Protein AF-A0A2H9LLS1-F1 (afdb_monomer_lite)

Radius of gyration: 16.43 Å; chains: 1; bounding box: 38×46×46 Å

Secondary structure (DSSP, 8-state):
--HHHHHHHS-GGG-B---TTT--B--S-EEE-TT--EEEHHHHHHHHH-EEEETTT--EEETTT-EEEEEEEEETTEEEEEEEEE-TTT----EEEEP---------

Foldseek 3Di:
DDPVVVPVPADQVRQAAPLQVGRHTDPDQWDADPVRHIHRPVSVVVQQQWWKAAPPPRDIDTNNLWDWDFDFDDDPHDTDTHIQTADNPPRHSRMDTDHPPPPPPPPD

Structure (mmCIF, N/CA/C/O backbone):
data_AF-A0A2H9LLS1-F1
#
_entry.id   AF-A0A2H9LLS1-F1
#
loop_
_atom_site.group_PDB
_atom_site.id
_atom_site.type_symbol
_atom_site.label_atom_id
_atom_site.label_alt_id
_atom_site.label_comp_id
_atom_site.label_asym_id
_atom_site.label_entity_id
_atom_site.label_seq_id
_atom_site.pdbx_PDB_ins_code
_atom_site.Cartn_x
_atom_site.Cartn_y
_atom_site.Cartn_z
_atom_site.occupancy
_atom_site.B_iso_or_equiv
_atom_site.auth_seq_id
_atom_site.auth_comp_id
_atom_site.auth_asym_id
_atom_site.auth_atom_id
_atom_site.pdbx_PDB_model_num
ATOM 1 N N . MET A 1 1 ? 7.527 -18.641 -7.059 1.00 55.28 1 MET A N 1
ATOM 2 C CA . MET A 1 1 ? 7.901 -18.198 -8.429 1.00 55.28 1 MET A CA 1
ATOM 3 C C . MET A 1 1 ? 9.289 -17.574 -8.383 1.00 55.28 1 MET A C 1
ATOM 5 O O . MET A 1 1 ? 9.564 -16.871 -7.424 1.00 55.28 1 MET A O 1
ATOM 9 N N . SER A 1 2 ? 10.166 -17.810 -9.367 1.00 69.31 2 SER A N 1
ATOM 10 C CA . SER A 1 2 ? 11.495 -17.174 -9.384 1.00 69.31 2 SER A CA 1
ATOM 11 C C . SER A 1 2 ? 11.415 -15.711 -9.842 1.00 69.31 2 SER A C 1
ATOM 13 O O . SER A 1 2 ? 10.659 -15.391 -10.761 1.00 69.31 2 SER A O 1
ATOM 15 N N . LEU A 1 3 ? 12.241 -14.835 -9.252 1.00 61.75 3 LEU A N 1
ATOM 16 C CA . LEU A 1 3 ? 12.385 -13.419 -9.641 1.00 61.75 3 LEU A CA 1
ATOM 17 C C . LEU A 1 3 ? 12.549 -13.254 -11.161 1.00 61.75 3 LEU A C 1
ATOM 19 O O . LEU A 1 3 ? 11.924 -12.391 -11.770 1.00 61.75 3 LEU A O 1
ATOM 23 N N . ARG A 1 4 ? 13.327 -14.141 -11.796 1.00 60.47 4 ARG A N 1
ATOM 24 C CA . ARG A 1 4 ? 13.595 -14.133 -13.244 1.00 60.47 4 ARG A CA 1
ATOM 25 C C . ARG A 1 4 ? 12.333 -14.308 -14.098 1.00 60.47 4 ARG A C 1
ATOM 27 O O . ARG A 1 4 ? 12.201 -13.622 -15.105 1.00 60.47 4 ARG A O 1
ATOM 34 N N . ARG A 1 5 ? 11.389 -15.170 -13.691 1.00 64.81 5 ARG A N 1
ATOM 35 C CA . ARG A 1 5 ? 10.096 -15.325 -14.391 1.00 64.81 5 ARG A CA 1
ATOM 36 C C . ARG A 1 5 ? 9.226 -14.078 -14.254 1.00 64.81 5 ARG A C 1
ATOM 38 O O . ARG A 1 5 ? 8.584 -13.680 -15.217 1.00 64.81 5 ARG A O 1
ATOM 45 N N . LEU A 1 6 ? 9.273 -13.430 -13.094 1.00 64.88 6 LEU A N 1
ATOM 46 C CA . LEU A 1 6 ? 8.497 -12.228 -12.783 1.00 64.88 6 LEU A CA 1
ATOM 47 C C . LEU A 1 6 ? 8.908 -11.029 -13.661 1.00 64.88 6 LEU A C 1
ATOM 49 O O . LEU A 1 6 ? 8.060 -10.281 -14.149 1.00 64.88 6 LEU A O 1
ATOM 53 N N . TYR A 1 7 ? 10.210 -10.903 -13.943 1.00 66.62 7 TYR A N 1
ATOM 54 C CA . TYR A 1 7 ? 10.741 -9.948 -14.923 1.00 66.62 7 TYR A CA 1
ATOM 55 C C . TYR A 1 7 ? 10.393 -10.286 -16.377 1.00 66.62 7 TYR A C 1
ATOM 57 O O . TYR A 1 7 ? 10.430 -9.394 -17.218 1.00 66.62 7 TYR A O 1
ATOM 65 N N . GLY A 1 8 ? 10.090 -11.541 -16.699 1.00 63.88 8 GLY A N 1
ATOM 66 C CA . GLY A 1 8 ? 9.641 -11.921 -18.039 1.00 63.88 8 GLY A CA 1
ATOM 67 C C . GLY A 1 8 ? 8.152 -11.650 -18.263 1.00 63.88 8 GLY A C 1
ATOM 68 O O . GLY A 1 8 ? 7.755 -11.322 -19.373 1.00 63.88 8 GLY A O 1
ATOM 69 N N . SER A 1 9 ? 7.332 -11.757 -17.213 1.00 73.69 9 SER A N 1
ATOM 70 C CA . SER A 1 9 ? 5.868 -11.774 -17.333 1.00 73.69 9 SER A CA 1
ATOM 71 C C . SER A 1 9 ? 5.186 -10.404 -17.294 1.00 73.69 9 SER A C 1
ATOM 73 O O . SER A 1 9 ? 4.054 -10.284 -17.747 1.00 73.69 9 SER A O 1
ATOM 75 N N . ILE A 1 10 ? 5.820 -9.375 -16.724 1.00 74.69 10 ILE A N 1
ATOM 76 C CA . ILE A 1 10 ? 5.238 -8.023 -16.626 1.00 74.69 10 ILE A CA 1
ATOM 77 C C . ILE A 1 10 ? 6.105 -7.068 -17.435 1.00 74.69 10 ILE A C 1
ATOM 79 O O . ILE A 1 10 ? 7.301 -6.982 -17.170 1.00 74.69 10 ILE A O 1
ATOM 83 N N . SER A 1 11 ? 5.544 -6.328 -18.388 1.00 76.00 11 SER A N 1
ATOM 84 C CA . SER A 1 11 ? 6.290 -5.339 -19.175 1.00 76.00 11 SER A CA 1
ATOM 85 C C . SER A 1 11 ? 6.758 -4.161 -18.301 1.00 76.00 11 SER A C 1
ATOM 87 O O . SER A 1 11 ? 6.148 -3.860 -17.278 1.00 76.00 11 SER A O 1
ATOM 89 N N . LYS A 1 12 ? 7.893 -3.526 -18.633 1.00 73.00 12 LYS A N 1
ATOM 90 C CA . LYS A 1 12 ? 8.540 -2.511 -17.765 1.00 73.00 12 LYS A CA 1
ATOM 91 C C . LYS A 1 12 ? 7.628 -1.317 -17.451 1.00 73.00 12 LYS A C 1
ATOM 93 O O . LYS A 1 12 ? 7.636 -0.833 -16.325 1.00 73.00 12 LYS A O 1
ATOM 98 N N . ASP A 1 13 ? 6.842 -0.893 -18.430 1.00 74.38 13 ASP A N 1
ATOM 99 C CA . ASP A 1 13 ? 5.811 0.149 -18.369 1.00 74.38 13 ASP A CA 1
ATOM 100 C C . ASP A 1 13 ? 4.693 -0.161 -17.362 1.00 74.38 13 ASP A C 1
ATOM 102 O O . ASP A 1 13 ? 4.122 0.752 -16.777 1.00 74.38 13 ASP A O 1
ATOM 106 N N . LYS A 1 14 ? 4.437 -1.444 -17.083 1.00 77.44 14 LYS A N 1
ATOM 107 C CA . LYS A 1 14 ? 3.407 -1.886 -16.130 1.00 77.44 14 LYS A CA 1
ATOM 108 C C . LYS A 1 14 ? 3.933 -2.107 -14.713 1.00 77.44 14 LYS A C 1
ATOM 110 O O . LYS A 1 14 ? 3.162 -2.407 -13.807 1.00 77.44 14 LYS A O 1
ATOM 115 N N . ARG A 1 15 ? 5.244 -1.978 -14.488 1.00 86.19 15 ARG A N 1
ATOM 116 C CA . ARG A 1 15 ? 5.857 -2.192 -13.169 1.00 86.19 15 ARG A CA 1
ATOM 117 C C . ARG A 1 15 ? 5.953 -0.885 -12.403 1.00 86.19 15 ARG A C 1
ATOM 119 O O . ARG A 1 15 ? 7.051 -0.393 -12.169 1.00 86.19 15 ARG A O 1
ATOM 126 N N . ILE A 1 16 ? 4.827 -0.308 -12.019 1.00 88.44 16 ILE A N 1
ATOM 127 C CA . ILE A 1 16 ? 4.825 0.886 -11.170 1.00 88.44 16 ILE A CA 1
ATOM 128 C C . ILE A 1 16 ? 4.780 0.453 -9.705 1.00 88.44 16 ILE A C 1
ATOM 130 O O . ILE A 1 16 ? 4.005 -0.425 -9.333 1.00 88.44 16 ILE A O 1
ATOM 134 N N . CYS A 1 17 ? 5.654 1.028 -8.878 1.00 89.81 17 CYS A N 1
ATOM 135 C CA . CYS A 1 17 ? 5.696 0.730 -7.452 1.00 89.81 17 CYS A CA 1
ATOM 136 C C . CYS A 1 17 ? 4.439 1.242 -6.756 1.00 89.81 17 CYS A C 1
ATOM 138 O O . CYS A 1 17 ? 4.214 2.446 -6.678 1.00 89.81 17 CYS A O 1
ATOM 140 N N . ASN A 1 18 ? 3.676 0.320 -6.178 1.00 89.12 18 ASN A N 1
ATOM 141 C CA . ASN A 1 18 ? 2.408 0.589 -5.522 1.00 89.12 18 ASN A CA 1
ATOM 142 C C . ASN A 1 18 ? 2.566 1.244 -4.137 1.00 89.12 18 ASN A C 1
ATOM 144 O O . ASN A 1 18 ? 1.585 1.580 -3.477 1.00 89.12 18 ASN A O 1
ATOM 148 N N . TYR A 1 19 ? 3.800 1.471 -3.678 1.00 90.19 19 TYR A N 1
ATOM 149 C CA . TYR A 1 19 ? 4.023 2.255 -2.472 1.00 90.19 19 TYR A CA 1
ATOM 150 C C . TYR A 1 19 ? 3.627 3.711 -2.717 1.00 90.19 19 TYR A C 1
ATOM 152 O O . TYR A 1 19 ? 4.200 4.385 -3.575 1.00 90.19 19 TYR A O 1
ATOM 160 N N . TYR A 1 20 ? 2.651 4.207 -1.957 1.00 83.56 20 TYR A N 1
ATOM 161 C CA . TYR A 1 20 ? 2.001 5.506 -2.173 1.00 83.56 20 TYR A CA 1
ATOM 162 C C . TYR A 1 20 ? 2.948 6.719 -2.167 1.00 83.56 20 TYR A C 1
ATOM 164 O O . TYR A 1 20 ? 2.622 7.753 -2.739 1.00 83.56 20 TYR A O 1
ATOM 172 N N . ARG A 1 21 ? 4.133 6.604 -1.550 1.00 85.19 21 ARG A N 1
ATOM 173 C CA . ARG A 1 21 ? 5.177 7.645 -1.596 1.00 85.19 21 ARG A CA 1
ATOM 174 C C . ARG A 1 21 ? 6.149 7.525 -2.764 1.00 85.19 21 ARG A C 1
ATOM 176 O O . ARG A 1 21 ? 6.856 8.485 -3.047 1.00 85.19 21 ARG A O 1
ATOM 183 N N . CYS A 1 22 ? 6.258 6.343 -3.368 1.00 88.75 22 CYS A N 1
ATOM 184 C CA . CYS A 1 22 ? 7.218 6.081 -4.433 1.00 88.75 22 CYS A CA 1
ATOM 185 C C . CYS A 1 22 ? 6.584 6.320 -5.802 1.00 88.75 22 CYS A C 1
ATOM 187 O O . CYS A 1 22 ? 6.982 7.261 -6.478 1.00 88.75 22 CYS A O 1
ATOM 189 N N . GLN A 1 23 ? 5.618 5.483 -6.207 1.00 86.62 23 GLN A N 1
ATOM 190 C CA . GLN A 1 23 ? 4.915 5.581 -7.499 1.00 86.62 23 GLN A CA 1
ATOM 191 C C . GLN A 1 23 ? 5.846 5.683 -8.729 1.00 86.62 23 GLN A C 1
ATOM 193 O O . GLN A 1 23 ? 5.477 6.227 -9.766 1.00 86.62 23 GLN A O 1
ATOM 198 N N . ARG A 1 24 ? 7.078 5.158 -8.633 1.00 87.75 24 ARG A N 1
ATOM 199 C CA . ARG A 1 24 ? 8.071 5.140 -9.725 1.00 87.75 24 ARG A CA 1
ATOM 200 C C . ARG A 1 24 ? 8.167 3.757 -10.380 1.00 87.75 24 ARG A C 1
ATOM 202 O O . ARG A 1 24 ? 7.883 2.757 -9.714 1.00 87.75 24 ARG A O 1
ATOM 209 N N . PRO A 1 25 ? 8.645 3.668 -11.635 1.00 89.38 25 PRO A N 1
ATOM 210 C CA . PRO A 1 25 ? 8.905 2.389 -12.290 1.00 89.38 25 PRO A CA 1
ATOM 211 C C . PRO A 1 25 ? 9.883 1.484 -11.516 1.00 89.38 25 PRO A C 1
ATOM 213 O O . PRO A 1 25 ? 10.875 1.940 -10.937 1.00 89.38 25 PRO A O 1
ATOM 216 N N . ILE A 1 26 ? 9.637 0.174 -11.540 1.00 88.81 26 ILE A N 1
ATOM 217 C CA . ILE A 1 26 ? 10.463 -0.867 -10.921 1.00 88.81 26 ILE A CA 1
ATOM 218 C C . ILE A 1 26 ? 11.344 -1.501 -11.993 1.00 88.81 26 ILE A C 1
ATOM 220 O O . ILE A 1 26 ? 10.914 -2.311 -12.818 1.00 88.81 26 ILE A O 1
ATOM 224 N N . LEU A 1 27 ? 12.623 -1.141 -11.951 1.00 85.56 27 LEU A N 1
ATOM 225 C CA . LEU A 1 27 ? 13.627 -1.654 -12.881 1.00 85.56 27 LEU A CA 1
ATOM 226 C C . LEU A 1 27 ? 14.271 -2.956 -12.384 1.00 85.56 27 LEU A C 1
ATOM 228 O O . LEU A 1 27 ? 14.702 -3.774 -13.194 1.00 85.56 27 LEU A O 1
ATOM 232 N N . ARG A 1 28 ? 14.334 -3.138 -11.059 1.00 82.69 28 ARG A N 1
ATOM 233 C CA . ARG A 1 28 ? 14.959 -4.271 -10.362 1.00 82.69 28 ARG A CA 1
ATOM 234 C C . ARG A 1 28 ? 14.400 -4.425 -8.942 1.00 82.69 28 ARG A C 1
ATOM 236 O O . ARG A 1 28 ? 13.720 -3.524 -8.460 1.00 82.69 28 ARG A O 1
ATOM 243 N N . ASN A 1 29 ? 14.764 -5.530 -8.292 1.00 85.19 29 ASN A N 1
ATOM 244 C CA . ASN A 1 29 ? 14.341 -6.003 -6.972 1.00 85.19 29 ASN A CA 1
ATOM 245 C C . ASN A 1 29 ? 12.848 -5.765 -6.698 1.00 85.19 29 ASN A C 1
ATOM 247 O O . ASN A 1 29 ? 12.486 -4.843 -5.970 1.00 85.19 29 ASN A O 1
ATOM 251 N N . ILE A 1 30 ? 12.005 -6.575 -7.344 1.00 87.19 30 ILE A N 1
ATOM 252 C CA . ILE A 1 30 ? 10.547 -6.496 -7.274 1.00 87.19 30 ILE A CA 1
ATOM 253 C C . ILE A 1 30 ? 9.993 -7.464 -6.230 1.00 87.19 30 ILE A C 1
ATOM 255 O O . ILE A 1 30 ? 10.352 -8.640 -6.237 1.00 87.19 30 ILE A O 1
ATOM 259 N N . ASP A 1 31 ? 9.081 -6.964 -5.407 1.00 91.25 31 ASP A N 1
ATOM 260 C CA . ASP A 1 31 ? 8.267 -7.759 -4.491 1.00 91.25 31 ASP A CA 1
ATOM 261 C C . ASP A 1 31 ? 6.786 -7.644 -4.842 1.00 91.25 31 ASP A C 1
ATOM 263 O O . ASP A 1 31 ? 6.358 -6.713 -5.536 1.00 91.25 31 ASP A O 1
ATOM 267 N N . ARG A 1 32 ? 6.016 -8.619 -4.358 1.00 90.06 32 ARG A N 1
ATOM 268 C CA . ARG A 1 32 ? 4.562 -8.682 -4.476 1.00 90.06 32 ARG A CA 1
ATOM 269 C C . ARG A 1 32 ? 3.941 -8.809 -3.102 1.00 90.06 32 ARG A C 1
ATOM 271 O O . ARG A 1 32 ? 4.429 -9.573 -2.273 1.00 90.06 32 ARG A O 1
ATOM 278 N N . ASP A 1 33 ? 2.844 -8.101 -2.899 1.00 89.88 33 ASP A N 1
ATOM 279 C CA . ASP A 1 33 ? 1.993 -8.334 -1.743 1.00 89.88 33 ASP A CA 1
ATOM 280 C C . ASP A 1 33 ? 0.968 -9.455 -2.006 1.00 89.88 33 ASP A C 1
ATOM 282 O O . ASP A 1 33 ? 0.948 -10.093 -3.061 1.00 89.88 33 ASP A O 1
ATOM 286 N N . LYS A 1 34 ? 0.068 -9.676 -1.042 1.00 87.69 34 LYS A N 1
ATOM 287 C CA . LYS A 1 34 ? -1.000 -10.686 -1.130 1.00 87.69 34 LYS A CA 1
ATOM 288 C C . LYS A 1 34 ? -2.034 -10.409 -2.236 1.00 87.69 34 LYS A C 1
ATOM 290 O O . LYS A 1 34 ? -2.787 -11.313 -2.582 1.00 87.69 34 LYS A O 1
ATOM 295 N N . LYS A 1 35 ? -2.100 -9.182 -2.768 1.00 86.88 35 LYS A N 1
ATOM 296 C CA . LYS A 1 35 ? -3.026 -8.748 -3.833 1.00 86.88 35 LYS A CA 1
ATOM 297 C C . LYS A 1 35 ? -2.323 -8.605 -5.191 1.00 86.88 35 LYS A C 1
ATOM 299 O O . LYS A 1 35 ? -2.849 -7.9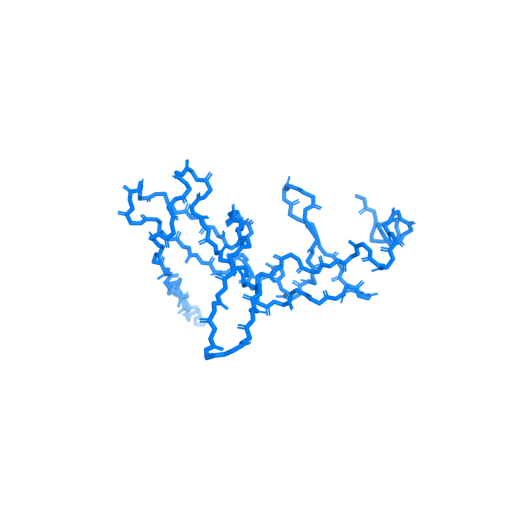47 -6.082 1.00 86.88 35 LYS A O 1
ATOM 304 N N . ASP A 1 36 ? -1.137 -9.197 -5.340 1.00 86.81 36 ASP A N 1
ATOM 305 C CA . ASP A 1 36 ? -0.298 -9.137 -6.544 1.00 86.81 36 ASP A CA 1
ATOM 306 C C . ASP A 1 36 ? 0.194 -7.725 -6.925 1.00 86.81 36 ASP A C 1
ATOM 308 O O . ASP A 1 36 ? 0.677 -7.496 -8.036 1.00 86.81 36 ASP A O 1
ATOM 312 N N . ARG A 1 37 ? 0.117 -6.761 -5.998 1.00 88.31 37 ARG A N 1
ATOM 313 C CA . ARG A 1 37 ? 0.596 -5.390 -6.212 1.00 88.31 37 ARG A CA 1
ATOM 314 C C . ARG A 1 37 ? 2.113 -5.363 -6.116 1.00 88.31 37 ARG A C 1
ATOM 316 O O . ARG A 1 37 ? 2.708 -6.041 -5.281 1.00 88.31 37 ARG A O 1
ATOM 323 N N . LEU A 1 38 ? 2.737 -4.577 -6.987 1.00 90.94 38 LEU A N 1
ATOM 324 C CA . LEU A 1 38 ? 4.184 -4.590 -7.188 1.00 90.94 38 LEU A CA 1
ATOM 325 C C . LEU A 1 38 ? 4.871 -3.497 -6.379 1.00 90.94 38 LEU A C 1
ATOM 327 O O . LEU A 1 38 ? 4.412 -2.359 -6.341 1.00 90.94 38 LEU A O 1
ATOM 331 N N . TYR A 1 39 ? 6.022 -3.817 -5.799 1.00 91.56 39 TYR A N 1
ATOM 332 C CA . TYR A 1 39 ? 6.803 -2.891 -4.985 1.00 91.56 39 TYR A CA 1
ATOM 333 C C . TYR A 1 39 ? 8.288 -2.995 -5.331 1.00 91.56 39 TYR A C 1
ATOM 335 O O . TYR A 1 39 ? 8.783 -4.071 -5.669 1.00 91.56 39 TYR A O 1
ATOM 343 N N . HIS A 1 40 ? 9.036 -1.893 -5.209 1.00 92.81 40 HIS A N 1
ATOM 344 C CA . HIS A 1 40 ? 10.481 -2.024 -4.988 1.00 92.81 40 HIS A CA 1
ATOM 345 C C . HIS A 1 40 ? 10.694 -2.722 -3.647 1.00 92.81 40 HIS A C 1
ATOM 347 O O . HIS A 1 40 ? 10.004 -2.385 -2.689 1.00 92.81 40 HIS A O 1
ATOM 353 N N . HIS A 1 41 ? 11.696 -3.588 -3.542 1.00 90.81 41 HIS A N 1
ATOM 354 C CA . HIS A 1 41 ? 11.967 -4.335 -2.312 1.00 90.81 41 HIS A CA 1
ATOM 355 C C . HIS A 1 41 ? 12.048 -3.452 -1.056 1.00 90.81 41 HIS A C 1
ATOM 357 O O . HIS A 1 41 ? 11.332 -3.660 -0.083 1.00 90.81 41 HIS A O 1
ATOM 363 N N . GLY A 1 42 ? 12.832 -2.369 -1.106 1.00 91.94 42 GLY A N 1
ATOM 364 C CA . GLY A 1 42 ? 12.916 -1.431 0.021 1.00 91.94 42 GLY A CA 1
ATOM 365 C C . GLY A 1 42 ? 11.599 -0.701 0.319 1.00 91.94 42 GLY A C 1
ATOM 366 O O . GLY A 1 42 ? 11.315 -0.386 1.469 1.00 91.94 42 GLY A O 1
ATOM 367 N N . CYS A 1 43 ? 10.767 -0.458 -0.699 1.00 93.88 43 CYS A N 1
ATOM 368 C CA . CYS A 1 43 ? 9.438 0.123 -0.507 1.00 93.88 43 CYS A CA 1
ATOM 369 C C . CYS A 1 43 ? 8.456 -0.882 0.100 1.00 93.88 43 CYS A C 1
ATOM 371 O O . CYS A 1 43 ? 7.589 -0.473 0.861 1.00 93.88 43 CYS A O 1
ATOM 373 N N . PHE A 1 44 ? 8.588 -2.170 -0.225 1.00 94.06 44 PHE A N 1
ATOM 374 C CA . PHE A 1 44 ? 7.788 -3.234 0.370 1.00 94.06 44 PHE A CA 1
ATOM 375 C C . PHE A 1 44 ? 8.076 -3.360 1.867 1.00 94.06 44 PHE A C 1
ATOM 377 O O . PHE A 1 44 ? 7.149 -3.311 2.667 1.00 94.06 44 PHE A O 1
ATOM 384 N N . MET A 1 45 ? 9.356 -3.393 2.252 1.00 93.62 45 MET A N 1
ATOM 385 C CA . MET A 1 45 ? 9.751 -3.431 3.666 1.00 93.62 45 MET A CA 1
ATOM 386 C C . MET A 1 45 ? 9.258 -2.197 4.428 1.00 93.62 45 MET A C 1
ATOM 388 O O . MET A 1 45 ? 8.587 -2.327 5.446 1.00 93.62 45 MET A O 1
ATOM 392 N N . ALA A 1 46 ? 9.468 -0.997 3.875 1.00 91.88 46 ALA A N 1
ATOM 393 C CA . ALA A 1 46 ? 8.947 0.229 4.479 1.00 91.88 46 ALA A CA 1
ATOM 394 C C . ALA A 1 46 ? 7.412 0.231 4.600 1.00 91.88 46 ALA A C 1
ATOM 396 O O . ALA A 1 46 ? 6.867 0.820 5.529 1.00 91.88 46 ALA A O 1
ATOM 397 N N . ALA A 1 47 ? 6.705 -0.402 3.660 1.00 91.12 47 ALA A N 1
ATOM 398 C CA . ALA A 1 47 ? 5.255 -0.503 3.703 1.00 91.12 47 ALA A CA 1
ATOM 399 C C . ALA A 1 47 ? 4.760 -1.454 4.808 1.00 91.12 47 ALA A C 1
ATOM 401 O O . ALA A 1 47 ? 3.757 -1.142 5.447 1.00 91.12 47 ALA A O 1
ATOM 402 N N . LEU A 1 48 ? 5.466 -2.560 5.062 1.00 91.44 48 LEU A N 1
ATOM 403 C CA . LEU A 1 48 ? 5.169 -3.490 6.160 1.00 91.44 48 LEU A CA 1
ATOM 404 C C . LEU A 1 48 ? 5.394 -2.847 7.542 1.00 91.44 48 LEU A C 1
ATOM 406 O O . LEU A 1 48 ? 4.613 -3.066 8.471 1.00 91.44 48 LEU A O 1
ATOM 410 N N . ASP A 1 49 ? 6.424 -2.007 7.664 1.00 91.44 49 ASP A N 1
ATOM 411 C CA . ASP A 1 49 ? 6.750 -1.307 8.914 1.00 91.44 49 ASP A CA 1
ATOM 412 C C . ASP A 1 49 ? 5.775 -0.155 9.233 1.00 91.44 49 ASP A C 1
ATOM 414 O O . ASP A 1 49 ? 5.621 0.264 10.386 1.00 91.44 49 ASP A O 1
ATOM 418 N N . GLU A 1 50 ? 5.100 0.394 8.219 1.00 91.00 50 GLU A N 1
ATOM 419 C CA . GLU A 1 50 ? 4.161 1.500 8.388 1.00 91.00 50 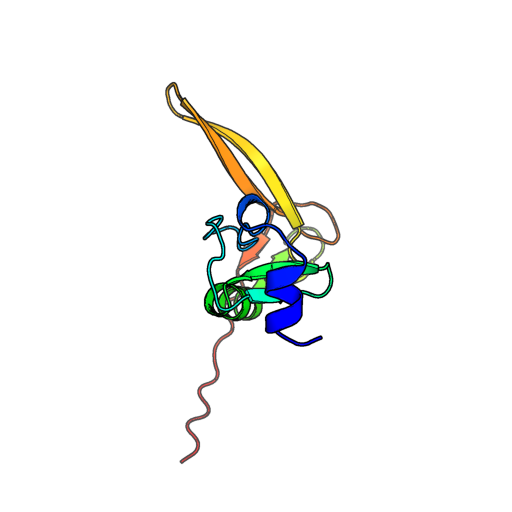GLU A CA 1
ATOM 420 C C . GLU A 1 50 ? 2.760 1.012 8.766 1.00 91.00 50 GLU A C 1
ATOM 422 O O . GLU A 1 50 ? 1.944 0.674 7.914 1.00 91.00 50 GLU A O 1
ATOM 427 N N . GLN A 1 51 ? 2.457 1.064 10.063 1.00 93.25 51 GLN A N 1
ATOM 428 C CA . GLN A 1 51 ? 1.153 0.693 10.615 1.00 93.25 51 GLN A CA 1
ATOM 429 C C . GLN A 1 51 ? 0.188 1.880 10.684 1.00 93.25 51 GLN A C 1
ATOM 431 O O . GLN A 1 51 ? 0.543 2.998 11.083 1.00 93.25 51 GLN A O 1
ATOM 436 N N . PHE A 1 52 ? -1.074 1.618 10.365 1.00 93.31 52 PHE A N 1
ATOM 437 C CA . PHE A 1 52 ? -2.169 2.578 10.410 1.00 93.31 52 PHE A CA 1
ATOM 438 C C . PHE A 1 52 ? -3.326 2.021 11.225 1.00 93.31 52 PHE A C 1
ATOM 440 O O . PHE A 1 52 ? -3.627 0.836 11.171 1.00 93.31 52 PHE A O 1
ATOM 447 N N . ARG A 1 53 ? -4.009 2.902 11.955 1.00 95.12 53 ARG A N 1
ATOM 448 C CA . ARG A 1 53 ? -5.276 2.621 12.625 1.00 95.12 53 ARG A CA 1
ATOM 449 C C . ARG A 1 53 ? -6.345 3.546 12.066 1.00 95.12 53 ARG A C 1
ATOM 451 O O . ARG A 1 53 ? -6.179 4.766 12.095 1.00 95.12 53 ARG A O 1
ATOM 458 N N . CYS A 1 54 ? -7.449 2.983 11.590 1.00 95.56 54 CYS A N 1
ATOM 459 C CA . CYS A 1 54 ? -8.616 3.777 11.228 1.00 95.56 54 CYS A CA 1
ATOM 460 C C . CYS A 1 54 ? -9.273 4.342 12.490 1.00 95.56 54 CYS A C 1
ATOM 462 O O . CYS A 1 54 ? -9.504 3.611 13.445 1.00 95.56 54 CYS A O 1
ATOM 464 N N . LEU A 1 55 ? -9.597 5.631 12.511 1.00 95.31 55 LEU A N 1
ATOM 465 C CA . LEU A 1 55 ? -10.271 6.254 13.652 1.00 95.31 55 LEU A CA 1
ATOM 466 C C . LEU A 1 55 ? -11.797 6.085 13.618 1.00 95.31 55 LEU A C 1
ATOM 468 O O . LEU A 1 55 ? -12.442 6.367 14.621 1.00 95.31 55 LEU A O 1
ATOM 472 N N . ASN A 1 56 ? -12.356 5.586 12.509 1.00 95.38 56 ASN A N 1
ATOM 473 C CA . ASN A 1 56 ? -13.794 5.336 12.377 1.00 95.38 56 ASN A CA 1
ATOM 474 C C . ASN A 1 56 ? -14.169 3.896 12.769 1.00 95.38 56 ASN A C 1
ATOM 476 O O . ASN A 1 56 ? -15.065 3.703 13.578 1.00 95.38 56 ASN A O 1
ATOM 480 N N . CYS A 1 57 ? -13.492 2.881 12.211 1.00 96.12 57 CYS A N 1
ATOM 481 C CA . CYS A 1 57 ? -13.786 1.465 12.499 1.00 96.12 57 CYS A CA 1
ATOM 482 C C . CYS A 1 57 ? -12.723 0.770 13.363 1.00 96.12 57 CYS A C 1
ATOM 484 O O . CYS A 1 57 ? -12.831 -0.422 13.632 1.00 96.12 57 CYS A O 1
ATOM 486 N N . TYR A 1 58 ? -11.675 1.491 13.774 1.00 94.75 58 TYR A N 1
ATOM 487 C CA . TYR A 1 58 ? -10.596 1.001 14.639 1.00 94.75 58 TYR A CA 1
ATOM 488 C C . TYR A 1 58 ? -9.740 -0.151 14.102 1.00 94.75 58 TYR A C 1
ATOM 490 O O . TYR A 1 58 ? -8.814 -0.561 14.800 1.00 94.75 58 TYR A O 1
ATOM 498 N N . THR A 1 59 ? -9.964 -0.612 12.867 1.00 94.75 59 THR A N 1
ATOM 499 C CA . THR A 1 59 ? -9.100 -1.592 12.199 1.00 94.75 59 THR A CA 1
ATOM 500 C C . THR A 1 59 ? -7.667 -1.070 12.093 1.00 94.75 59 THR A C 1
ATOM 502 O O . THR A 1 59 ? -7.445 0.079 11.694 1.00 94.75 59 THR A O 1
ATOM 505 N N . THR A 1 60 ? -6.711 -1.937 12.425 1.00 94.25 60 THR A N 1
ATOM 506 C CA . THR A 1 60 ? -5.274 -1.710 12.239 1.00 94.25 60 THR A CA 1
ATOM 507 C C . THR A 1 60 ? -4.793 -2.527 11.046 1.00 94.25 60 THR A C 1
ATOM 509 O O . THR A 1 60 ? -5.259 -3.648 10.863 1.00 94.25 60 THR A O 1
ATOM 512 N N . PHE A 1 61 ? -3.917 -1.953 10.229 1.00 93.31 61 PHE A N 1
ATOM 513 C CA . PHE A 1 61 ? -3.395 -2.561 9.005 1.00 93.31 61 PHE A CA 1
ATOM 514 C C . PHE A 1 61 ? -2.076 -1.883 8.607 1.00 93.31 61 PHE A C 1
ATOM 516 O O . PHE A 1 61 ? -1.823 -0.738 8.999 1.00 93.31 61 PHE A O 1
ATOM 523 N N . ASP A 1 62 ? -1.244 -2.563 7.821 1.00 93.00 62 ASP A N 1
ATOM 524 C CA . ASP A 1 62 ? 0.000 -1.988 7.295 1.00 93.00 62 ASP A CA 1
ATOM 525 C C . ASP A 1 62 ? -0.200 -1.250 5.954 1.00 93.00 62 ASP A C 1
ATOM 527 O O . ASP A 1 62 ? -1.267 -1.296 5.332 1.00 93.00 62 ASP A O 1
ATOM 531 N N . ALA A 1 63 ? 0.820 -0.534 5.477 1.00 90.69 63 ALA A N 1
ATOM 532 C CA . ALA A 1 63 ? 0.717 0.216 4.225 1.00 90.69 63 ALA A CA 1
ATOM 533 C C . ALA A 1 63 ? 0.597 -0.687 2.988 1.00 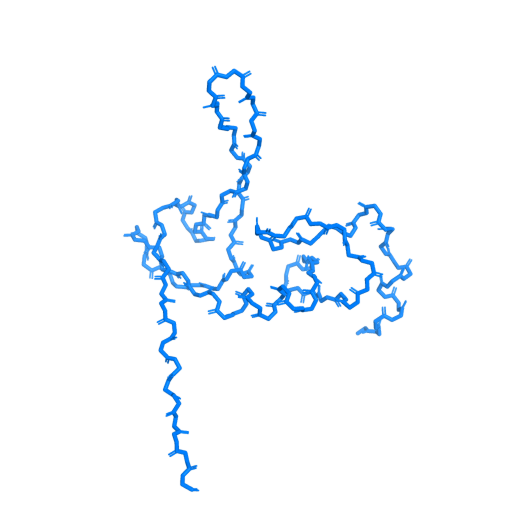90.69 63 ALA A C 1
ATOM 535 O O . ALA A 1 63 ? 0.198 -0.199 1.927 1.00 90.69 63 ALA A O 1
ATOM 536 N N . THR A 1 64 ? 0.964 -1.969 3.090 1.00 91.81 64 THR A N 1
ATOM 537 C CA . THR A 1 64 ? 0.663 -2.938 2.037 1.00 91.81 64 THR A CA 1
ATOM 538 C C . THR A 1 64 ? -0.834 -3.184 2.025 1.00 91.81 64 THR A C 1
ATOM 540 O O . THR A 1 64 ? -1.434 -3.050 0.978 1.00 91.81 64 THR A O 1
ATOM 543 N N . GLU A 1 65 ? -1.497 -3.401 3.154 1.00 91.06 65 GLU A N 1
ATOM 544 C CA . GLU A 1 65 ? -2.931 -3.713 3.224 1.00 91.06 65 GLU A CA 1
ATOM 545 C C . GLU A 1 65 ? -3.859 -2.528 2.917 1.00 91.06 65 GLU A C 1
ATOM 547 O O . GLU A 1 65 ? -5.001 -2.735 2.490 1.00 91.06 65 GLU A O 1
ATOM 552 N N . GLY A 1 66 ? -3.358 -1.299 3.074 1.00 84.31 66 GLY A N 1
ATOM 553 C CA . GLY A 1 66 ? -4.066 -0.069 2.732 1.00 84.31 66 GLY A CA 1
ATOM 554 C C . GLY A 1 66 ? -4.664 -0.089 1.321 1.00 84.31 66 GLY A C 1
ATOM 555 O O . GLY A 1 66 ? -4.080 -0.619 0.368 1.00 84.31 66 GLY A O 1
ATOM 556 N N . SER A 1 67 ? -5.859 0.489 1.194 1.00 82.62 67 SER A N 1
ATOM 557 C CA . SER A 1 67 ? -6.445 0.800 -0.113 1.00 82.62 67 SER A CA 1
ATOM 558 C C . SER A 1 67 ? -6.086 2.235 -0.481 1.00 82.62 67 SER A C 1
ATOM 560 O O . SER A 1 67 ? -5.833 3.055 0.404 1.00 82.62 67 SER A O 1
ATOM 562 N N . PHE A 1 68 ? -6.016 2.534 -1.774 1.00 82.44 68 PHE A N 1
ATOM 563 C CA . PHE A 1 68 ? -5.604 3.847 -2.253 1.00 82.44 68 PHE A CA 1
ATOM 564 C C . PHE A 1 68 ? -6.635 4.401 -3.217 1.00 82.44 68 PHE A C 1
ATOM 566 O O . PHE A 1 68 ? -7.156 3.669 -4.055 1.00 82.44 68 PHE A O 1
ATOM 573 N N . GLU A 1 69 ? -6.892 5.692 -3.094 1.00 81.69 69 GLU A N 1
ATOM 574 C CA . GLU A 1 69 ? -7.777 6.437 -3.973 1.00 81.69 69 GLU A CA 1
ATOM 575 C C . GLU A 1 69 ? -7.004 7.617 -4.557 1.00 81.69 69 GLU A C 1
ATOM 577 O O . GLU A 1 69 ? -6.231 8.280 -3.857 1.00 81.69 69 GLU A O 1
ATOM 582 N N . THR A 1 70 ? -7.183 7.859 -5.851 1.00 80.50 70 THR A N 1
ATOM 583 C CA . THR A 1 70 ? -6.630 9.039 -6.510 1.00 80.50 70 THR A CA 1
ATOM 584 C C . THR A 1 70 ? -7.599 10.190 -6.304 1.00 80.50 70 THR A C 1
ATOM 586 O O . THR A 1 70 ? -8.703 10.175 -6.837 1.00 80.50 70 THR A O 1
ATOM 589 N N . VAL A 1 71 ? -7.181 11.200 -5.547 1.00 76.56 71 VAL A N 1
ATOM 590 C CA . VAL A 1 71 ? -7.947 12.437 -5.378 1.00 76.56 71 VAL A CA 1
ATOM 591 C C . VAL A 1 71 ? -7.301 13.565 -6.165 1.00 76.56 71 VAL A 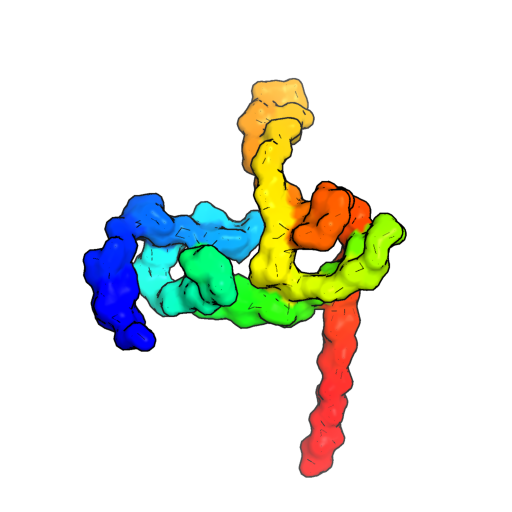C 1
ATOM 593 O O . VAL A 1 71 ? -6.077 13.722 -6.172 1.00 76.56 71 VAL A O 1
ATOM 596 N N . GLN A 1 72 ? -8.131 14.367 -6.825 1.00 76.31 72 GLN A N 1
ATOM 597 C CA . GLN A 1 72 ? -7.693 15.594 -7.477 1.00 76.31 72 GLN A CA 1
ATOM 598 C C . GLN A 1 72 ? -7.580 16.692 -6.422 1.00 76.31 72 GLN A C 1
ATOM 600 O O . GLN A 1 72 ? -8.552 17.026 -5.748 1.00 76.31 72 GLN A O 1
ATOM 605 N N . VAL A 1 73 ? -6.381 17.245 -6.258 1.00 71.62 73 VAL A N 1
ATOM 606 C CA . VAL A 1 73 ? -6.146 18.377 -5.363 1.00 71.62 73 VAL A CA 1
ATOM 607 C C . VAL A 1 73 ? -5.879 19.603 -6.223 1.00 71.62 73 VAL A C 1
ATOM 609 O O . VAL A 1 73 ? -4.87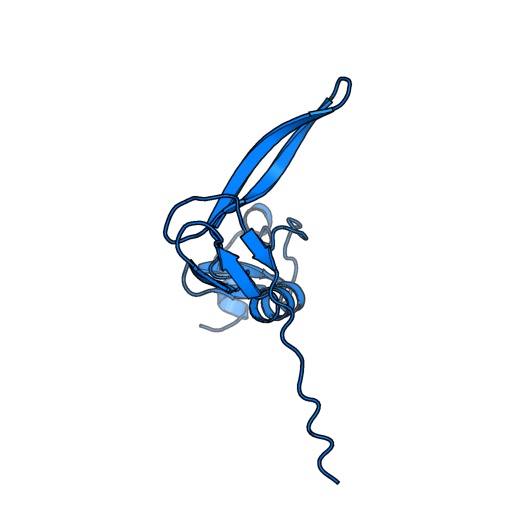2 19.657 -6.929 1.00 71.62 73 VAL A O 1
ATOM 612 N N . GLN A 1 74 ? -6.775 20.588 -6.151 1.00 71.56 74 GLN A N 1
ATOM 613 C CA . GLN A 1 74 ? -6.577 21.890 -6.780 1.00 71.56 74 GLN A CA 1
ATOM 614 C C . GLN A 1 74 ? -5.668 22.734 -5.881 1.00 71.56 74 GLN A C 1
ATOM 616 O O . GLN A 1 74 ? -6.000 23.009 -4.724 1.00 71.56 74 GLN A O 1
ATOM 621 N N . ARG A 1 75 ? -4.499 23.133 -6.390 1.00 67.31 75 ARG A N 1
ATOM 622 C CA . ARG A 1 75 ? -3.635 24.111 -5.719 1.00 67.31 75 ARG A CA 1
ATOM 623 C C . ARG A 1 75 ? -3.355 25.267 -6.660 1.00 67.31 75 ARG A C 1
ATOM 625 O O . ARG A 1 75 ? -2.616 25.098 -7.622 1.00 67.31 75 ARG A O 1
ATOM 632 N N . GLN A 1 76 ? -3.899 26.425 -6.291 1.00 68.12 76 GLN A N 1
ATOM 633 C CA . GLN A 1 76 ? -3.707 27.733 -6.919 1.00 68.12 76 GLN A CA 1
ATOM 634 C C . GLN A 1 76 ? -4.148 27.782 -8.390 1.00 68.12 76 GLN A C 1
ATOM 636 O O . GLN A 1 76 ? -5.141 28.447 -8.617 1.00 68.12 76 GLN A O 1
ATOM 641 N N . ASP A 1 77 ? -3.563 27.011 -9.314 1.00 65.31 77 ASP A N 1
ATOM 642 C CA . ASP A 1 77 ? -4.017 26.864 -10.715 1.00 65.31 77 ASP A CA 1
ATOM 643 C C . ASP A 1 77 ? -3.624 25.509 -11.363 1.00 65.31 77 ASP A C 1
ATOM 645 O O . ASP A 1 77 ? -3.822 25.297 -12.557 1.00 65.31 77 ASP A O 1
ATOM 649 N N . GLU A 1 78 ? -3.087 24.550 -10.593 1.00 58.12 78 GLU A N 1
ATOM 650 C CA . GLU A 1 78 ? -2.704 23.220 -11.092 1.00 58.12 78 GLU A CA 1
ATOM 651 C C . GLU A 1 78 ? -3.588 22.111 -10.499 1.00 58.12 78 GLU A C 1
ATOM 653 O O . GLU A 1 78 ? -3.803 22.038 -9.281 1.00 58.12 78 GLU A O 1
ATOM 658 N N . PHE A 1 79 ? -4.051 21.197 -11.359 1.00 65.38 79 PHE A N 1
ATOM 659 C CA . PHE A 1 79 ? -4.630 19.920 -10.943 1.00 65.38 79 PHE A CA 1
ATOM 660 C C . PHE A 1 79 ? -3.498 18.922 -10.693 1.00 65.38 79 PHE A C 1
ATOM 662 O O . PHE A 1 79 ? -2.803 18.512 -11.622 1.00 65.38 79 PHE A O 1
ATOM 669 N N . ARG A 1 80 ? -3.314 18.500 -9.437 1.00 66.88 80 ARG A N 1
ATOM 670 C CA . ARG A 1 80 ? -2.449 17.360 -9.110 1.00 66.88 80 ARG A CA 1
ATOM 671 C C . ARG A 1 80 ? -3.275 16.192 -8.608 1.00 66.88 80 ARG A C 1
ATOM 673 O O . ARG A 1 80 ? -3.980 16.300 -7.606 1.00 66.88 80 ARG A O 1
ATOM 680 N N . GLU A 1 81 ? -3.120 15.057 -9.273 1.00 70.94 81 GLU A N 1
ATOM 681 C CA . GLU A 1 81 ? -3.571 13.771 -8.760 1.00 70.94 81 GLU A CA 1
ATOM 682 C C . GLU A 1 81 ? -2.678 13.350 -7.591 1.00 70.94 81 GLU A C 1
ATOM 684 O O . GLU A 1 81 ? -1.449 13.300 -7.696 1.00 70.94 81 GLU A O 1
ATOM 689 N N . LYS A 1 82 ? -3.296 13.068 -6.445 1.00 70.56 82 LYS A N 1
ATOM 690 C CA . LYS A 1 82 ? -2.612 12.566 -5.258 1.00 70.56 82 LYS A CA 1
ATOM 691 C C . LYS A 1 82 ? -3.249 11.253 -4.839 1.00 70.56 82 LYS A C 1
ATOM 693 O O . LYS A 1 82 ? -4.452 11.188 -4.621 1.00 70.56 82 LYS A O 1
ATOM 698 N N . LEU A 1 83 ? -2.425 10.229 -4.644 1.00 74.38 83 LEU A N 1
ATOM 699 C CA . LEU A 1 83 ? -2.864 9.003 -3.989 1.00 74.38 83 LEU A CA 1
ATOM 700 C C . LEU A 1 83 ? -3.004 9.255 -2.489 1.00 74.38 83 LEU A C 1
ATOM 702 O O . LEU A 1 83 ? -2.032 9.592 -1.802 1.00 74.38 83 LEU A O 1
ATOM 706 N N . ILE A 1 84 ? -4.220 9.093 -1.984 1.00 82.50 84 ILE A N 1
ATOM 707 C CA . ILE A 1 84 ? -4.507 9.046 -0.554 1.00 82.50 84 ILE A CA 1
ATOM 708 C C . ILE A 1 84 ? -4.749 7.603 -0.137 1.00 82.50 84 ILE A C 1
ATOM 710 O O . ILE A 1 84 ? -5.289 6.800 -0.892 1.00 82.50 84 ILE A O 1
ATOM 714 N N . MET A 1 85 ? -4.314 7.266 1.072 1.00 87.50 85 MET A N 1
ATOM 715 C CA . MET A 1 85 ? -4.60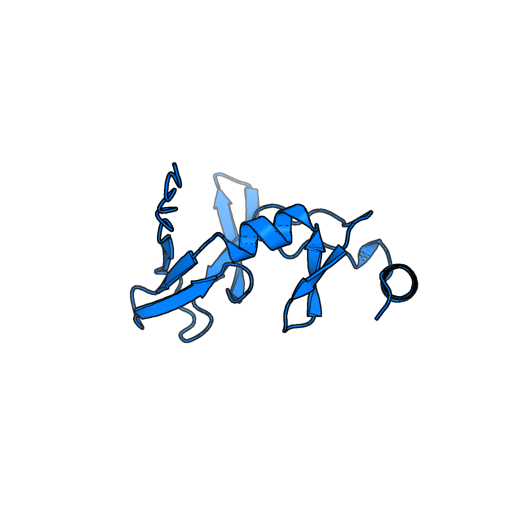5 5.970 1.668 1.00 87.50 85 MET A CA 1
ATOM 716 C C . MET A 1 85 ? -5.945 6.044 2.393 1.00 87.50 85 MET A C 1
ATOM 718 O O . MET A 1 85 ? -6.199 6.994 3.134 1.00 87.50 85 MET A O 1
ATOM 722 N N . ILE A 1 86 ? -6.760 5.014 2.213 1.00 91.62 86 ILE A N 1
ATOM 723 C CA . ILE A 1 86 ? -8.042 4.831 2.886 1.00 91.62 86 ILE A CA 1
ATOM 724 C C . ILE A 1 86 ? -8.050 3.503 3.643 1.00 91.62 86 ILE A C 1
ATOM 726 O O . ILE A 1 86 ? -7.303 2.567 3.331 1.00 91.62 86 ILE A O 1
ATOM 730 N N . CYS A 1 87 ? -8.898 3.421 4.665 1.00 93.31 87 CYS A N 1
ATOM 731 C CA . CYS A 1 87 ? -9.079 2.200 5.431 1.00 93.31 87 CYS A CA 1
ATOM 732 C C . CYS A 1 87 ? -9.577 1.076 4.508 1.00 93.31 87 CYS A C 1
ATOM 734 O O . CYS A 1 87 ? -10.632 1.238 3.894 1.00 93.31 87 CYS A O 1
ATOM 736 N N . PRO A 1 88 ? -8.898 -0.083 4.452 1.00 92.31 88 PRO A N 1
ATOM 737 C CA . PRO A 1 88 ? -9.318 -1.194 3.602 1.00 92.31 88 PRO A CA 1
ATOM 738 C C . PRO A 1 88 ? -10.618 -1.860 4.074 1.00 92.31 88 PRO A C 1
ATOM 740 O O . PRO A 1 88 ? -11.198 -2.631 3.322 1.00 92.31 88 PRO A O 1
ATOM 743 N N . ASN A 1 89 ? -11.064 -1.580 5.303 1.00 93.44 89 ASN A N 1
ATOM 744 C CA . ASN A 1 89 ? -12.275 -2.160 5.880 1.00 93.44 89 ASN A CA 1
ATOM 745 C C . ASN A 1 89 ? -13.517 -1.270 5.685 1.00 93.44 89 ASN A C 1
ATOM 747 O O . ASN A 1 89 ? -14.578 -1.767 5.335 1.00 93.44 89 ASN A O 1
ATOM 751 N N . CYS A 1 90 ? -13.405 0.046 5.906 1.00 93.19 90 CYS A N 1
ATOM 752 C CA . CYS A 1 90 ? -14.563 0.957 5.878 1.00 93.19 90 CYS A CA 1
ATOM 753 C C . CYS A 1 90 ? -14.449 2.121 4.881 1.00 93.19 90 CYS A C 1
ATOM 755 O O . CYS A 1 90 ? -15.319 2.985 4.864 1.00 93.19 90 CYS A O 1
ATOM 757 N N . GLY A 1 91 ? -13.360 2.209 4.110 1.00 92.12 91 GLY A N 1
ATOM 758 C CA . GLY A 1 91 ? -13.139 3.279 3.127 1.00 92.12 91 GLY A CA 1
ATOM 759 C C . GLY A 1 91 ? -12.827 4.662 3.715 1.00 92.12 91 GLY A C 1
ATOM 760 O O . GLY A 1 91 ? -12.624 5.613 2.972 1.00 92.12 91 GLY A O 1
ATOM 761 N N . SER A 1 92 ? -12.753 4.810 5.040 1.00 92.00 92 SER A N 1
ATOM 762 C CA . SER A 1 92 ? -12.470 6.107 5.667 1.00 92.00 92 SER A CA 1
ATOM 763 C C . SER A 1 92 ? -11.034 6.584 5.427 1.00 92.00 92 SER A C 1
ATOM 765 O O . SER A 1 92 ? -10.081 5.818 5.585 1.00 92.00 92 SER A O 1
ATOM 767 N N . HIS A 1 93 ? -10.873 7.879 5.151 1.00 90.19 93 HIS A N 1
ATOM 768 C CA . HIS A 1 93 ? -9.581 8.575 5.094 1.00 90.19 93 HIS A CA 1
ATOM 769 C C . HIS A 1 93 ? -9.061 8.996 6.482 1.00 90.19 93 HIS A C 1
ATOM 771 O O . HIS A 1 93 ? -7.942 9.496 6.606 1.00 90.19 93 HIS A O 1
ATOM 777 N N . ASN A 1 94 ? -9.857 8.807 7.542 1.00 92.38 94 ASN A N 1
ATOM 778 C CA . ASN A 1 94 ? -9.505 9.197 8.903 1.00 92.38 94 ASN A CA 1
ATOM 779 C C . ASN A 1 94 ? -8.557 8.163 9.530 1.00 92.38 94 ASN A C 1
ATOM 781 O O . ASN A 1 94 ? -8.963 7.277 10.288 1.00 92.38 94 ASN A O 1
ATOM 785 N N . LEU A 1 95 ? -7.287 8.233 9.134 1.00 92.38 95 LEU A N 1
ATOM 786 C CA . LEU A 1 95 ? -6.249 7.276 9.499 1.00 92.38 95 LEU A CA 1
ATOM 787 C C . LEU A 1 95 ? -5.212 7.917 10.418 1.00 92.38 95 LEU A C 1
ATOM 789 O O . LEU A 1 95 ? -4.663 8.980 10.129 1.00 92.38 95 LEU A O 1
ATOM 793 N N . LYS A 1 96 ? -4.868 7.217 11.497 1.00 93.44 96 LYS A N 1
ATOM 794 C CA . LYS A 1 96 ? -3.748 7.566 12.369 1.00 93.44 96 LYS A CA 1
ATOM 795 C C . LYS A 1 96 ? -2.596 6.607 12.122 1.00 93.44 96 LYS A C 1
ATOM 797 O O . LYS A 1 96 ? -2.748 5.400 12.292 1.00 93.44 96 LYS A O 1
ATOM 802 N N . ARG A 1 97 ? -1.418 7.140 11.795 1.00 91.50 97 ARG A N 1
ATOM 803 C CA . ARG A 1 97 ? -0.190 6.341 11.812 1.00 91.50 97 ARG A CA 1
ATOM 804 C C . ARG A 1 97 ? 0.128 5.911 13.237 1.00 91.50 97 ARG A C 1
ATOM 806 O O . ARG A 1 97 ? 0.215 6.749 14.138 1.00 91.50 97 ARG A O 1
ATOM 813 N N . VAL A 1 98 ? 0.360 4.621 13.420 1.00 89.50 98 VAL A N 1
ATOM 814 C CA . VAL A 1 98 ? 0.831 4.053 14.677 1.00 89.50 98 VAL A CA 1
ATOM 815 C C . VAL A 1 98 ? 2.340 3.886 14.549 1.00 89.50 98 VAL A C 1
ATOM 817 O O . VAL A 1 98 ? 2.824 3.209 13.650 1.00 89.50 98 VAL A O 1
ATOM 820 N N . LYS A 1 99 ? 3.114 4.549 15.414 1.00 75.44 99 LYS A N 1
ATOM 821 C CA . LYS A 1 99 ? 4.549 4.263 15.496 1.00 75.44 99 LYS A CA 1
ATOM 822 C C . LYS A 1 99 ? 4.694 2.895 16.151 1.00 75.44 99 LYS A C 1
ATOM 824 O O . LYS A 1 99 ? 4.343 2.761 17.323 1.00 75.44 99 LYS A O 1
ATOM 829 N N . ILE A 1 100 ? 5.237 1.917 15.430 1.00 63.56 100 ILE A N 1
ATOM 830 C CA . ILE A 1 100 ? 5.808 0.743 16.082 1.00 63.56 100 ILE A CA 1
ATOM 831 C C . ILE A 1 100 ? 6.968 1.286 16.919 1.00 63.56 100 ILE A C 1
ATOM 833 O O . ILE A 1 100 ? 7.969 1.765 16.384 1.00 63.56 100 ILE A O 1
ATOM 837 N N . ARG A 1 101 ? 6.821 1.305 18.248 1.00 53.53 101 ARG A N 1
ATOM 838 C CA . ARG A 1 101 ? 8.000 1.403 19.105 1.00 53.53 101 ARG A CA 1
ATOM 839 C C . ARG A 1 101 ? 8.749 0.106 18.849 1.00 53.53 101 ARG A C 1
ATOM 841 O O . ARG A 1 101 ? 8.319 -0.933 19.333 1.00 53.53 101 ARG A O 1
ATOM 848 N N . HIS A 1 102 ? 9.830 0.152 18.074 1.00 48.38 102 HIS A N 1
ATOM 849 C CA . HIS A 1 102 ? 10.840 -0.883 18.203 1.00 48.38 102 HIS A CA 1
ATOM 850 C C . HIS A 1 102 ? 11.278 -0.836 19.666 1.00 48.38 102 HIS A C 1
ATOM 852 O O . HIS A 1 102 ? 12.023 0.057 20.071 1.00 48.38 102 HIS A O 1
ATOM 858 N N . LEU A 1 103 ? 10.758 -1.761 20.473 1.00 44.25 103 LEU A N 1
ATOM 859 C CA . LEU A 1 103 ? 11.479 -2.249 21.629 1.00 44.25 103 LEU A CA 1
ATOM 860 C C . LEU A 1 103 ? 12.772 -2.807 21.038 1.00 44.25 103 LEU A C 1
ATOM 862 O O . LEU A 1 103 ? 12.824 -3.934 20.560 1.00 44.25 103 LEU A O 1
ATOM 866 N N . ARG A 1 104 ? 13.795 -1.953 20.952 1.00 41.19 104 ARG A N 1
ATOM 867 C CA . ARG A 1 104 ? 15.171 -2.418 20.920 1.00 41.19 104 ARG A CA 1
ATOM 868 C C . ARG A 1 104 ? 15.356 -3.094 22.268 1.00 41.19 104 ARG A C 1
ATOM 870 O O . ARG A 1 104 ? 15.700 -2.434 23.243 1.00 41.19 104 ARG A O 1
ATOM 877 N N . GLU A 1 105 ? 15.035 -4.379 22.335 1.00 43.09 105 GLU A N 1
ATOM 878 C CA . GLU A 1 105 ? 15.638 -5.246 23.328 1.00 43.09 105 GLU A CA 1
ATOM 879 C C . GLU A 1 105 ? 17.137 -5.176 23.046 1.00 43.09 105 GLU A C 1
ATOM 881 O O . GLU A 1 105 ? 17.656 -5.771 22.103 1.00 43.09 105 GLU A O 1
ATOM 886 N N . ALA A 1 106 ? 17.814 -4.324 23.813 1.00 48.44 106 ALA A N 1
ATOM 887 C CA . ALA A 1 106 ? 19.230 -4.460 24.057 1.00 48.44 106 ALA A CA 1
ATOM 888 C C . ALA A 1 106 ? 19.389 -5.817 24.746 1.00 48.44 106 ALA A C 1
ATOM 890 O O . ALA A 1 106 ? 19.214 -5.932 25.955 1.00 48.44 106 ALA A O 1
ATOM 891 N N . SER A 1 107 ? 19.594 -6.861 23.948 1.00 44.94 107 SER A N 1
ATOM 892 C CA . SER A 1 107 ? 20.163 -8.098 24.454 1.00 44.94 107 SER A CA 1
ATOM 893 C C . SER A 1 107 ? 21.654 -7.848 24.620 1.00 44.94 107 SER A C 1
ATOM 895 O O . SER A 1 107 ? 22.353 -7.532 23.656 1.00 44.94 107 SER A O 1
ATOM 897 N N . SER A 1 108 ? 22.021 -7.867 25.894 1.00 40.19 108 SER A N 1
ATOM 898 C CA . SER A 1 108 ? 23.333 -7.858 26.529 1.00 40.19 108 SER A CA 1
ATOM 899 C C . SER A 1 108 ? 24.407 -8.663 25.808 1.00 40.19 108 SER A C 1
ATOM 901 O O . SER A 1 108 ? 24.065 -9.724 25.241 1.00 40.19 108 SER A O 1
#

pLDDT: mean 81.12, std 14.39, range [40.19, 96.12]

Sequence (108 aa):
MSLRRLYGSISKDKRICNYYRCQRPILRNIDRDKKDRLYHHGCFMAALDEQFRCLNCYTTFDATEGSFETVQVQRQDEFREKLIMICPNCGSHNLKRVKIRHLREASS